Protein AF-A0A0V0SW65-F1 (afdb_monomer_lite)

Structure (mmCIF, N/CA/C/O backbone):
data_AF-A0A0V0SW65-F1
#
_entry.id   AF-A0A0V0SW65-F1
#
loop_
_atom_site.group_PDB
_atom_site.id
_atom_site.type_symbol
_atom_site.label_atom_id
_atom_site.label_alt_id
_atom_site.label_comp_id
_atom_site.label_asym_id
_atom_site.label_entity_id
_atom_site.label_seq_id
_atom_site.pdbx_PDB_ins_code
_atom_site.Cartn_x
_atom_site.Cartn_y
_atom_site.Cartn_z
_atom_site.occupancy
_atom_site.B_iso_or_equiv
_atom_site.auth_seq_id
_atom_site.auth_comp_id
_atom_site.auth_asym_id
_atom_site.auth_atom_id
_atom_site.pdbx_PDB_model_num
ATOM 1 N N . LEU A 1 1 ? -8.926 3.093 -6.527 1.00 88.19 1 LEU A N 1
ATOM 2 C CA . LEU A 1 1 ? -8.152 3.216 -5.268 1.00 88.19 1 LEU A CA 1
ATOM 3 C C . LEU A 1 1 ? -8.949 3.933 -4.182 1.00 88.19 1 LEU A C 1
ATOM 5 O O . LEU A 1 1 ? -9.158 3.337 -3.140 1.00 88.19 1 LEU A O 1
ATOM 9 N N . VAL A 1 2 ? -9.437 5.158 -4.413 1.00 94.00 2 VAL A N 1
ATOM 10 C CA . VAL A 1 2 ? -10.204 5.919 -3.402 1.00 94.00 2 VAL A CA 1
ATOM 11 C C . VAL A 1 2 ? -11.431 5.154 -2.891 1.00 94.00 2 VAL A C 1
ATOM 13 O O . VAL A 1 2 ? -11.574 4.985 -1.685 1.00 94.00 2 VAL A O 1
ATOM 16 N N . ASP A 1 3 ? -12.262 4.601 -3.781 1.00 95.44 3 ASP A N 1
ATOM 17 C CA . ASP A 1 3 ? -13.449 3.821 -3.379 1.00 95.44 3 ASP A CA 1
ATOM 18 C C . ASP A 1 3 ? -13.100 2.579 -2.560 1.00 95.44 3 ASP A C 1
ATOM 20 O O . ASP A 1 3 ? -13.840 2.160 -1.676 1.00 95.44 3 ASP A O 1
ATOM 24 N N . GLU A 1 4 ? -11.944 1.992 -2.841 1.00 93.81 4 GLU A N 1
ATOM 25 C CA . GLU A 1 4 ? -11.453 0.813 -2.149 1.00 93.81 4 GLU A CA 1
ATOM 26 C C . GLU A 1 4 ? -10.907 1.148 -0.761 1.00 93.81 4 GLU A C 1
ATOM 28 O O . GLU A 1 4 ? -11.218 0.440 0.191 1.00 93.81 4 GLU A O 1
ATOM 33 N N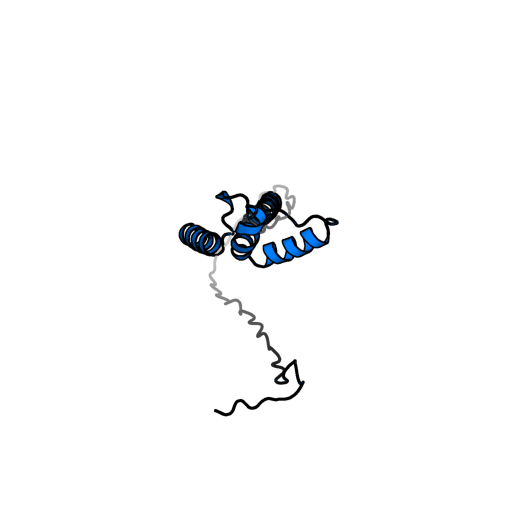 . ILE A 1 5 ? -10.201 2.273 -0.623 1.00 93.25 5 ILE A N 1
ATOM 34 C CA . ILE A 1 5 ? -9.805 2.830 0.676 1.00 93.25 5 ILE A CA 1
ATOM 35 C C . ILE A 1 5 ? -11.050 3.168 1.504 1.00 93.25 5 ILE A C 1
ATOM 37 O O . ILE A 1 5 ? -11.130 2.794 2.670 1.00 93.25 5 ILE A O 1
ATOM 41 N N . ASN A 1 6 ? -12.054 3.810 0.899 1.00 94.62 6 ASN A N 1
ATOM 42 C CA . ASN A 1 6 ? -13.310 4.142 1.573 1.00 94.62 6 ASN A CA 1
ATOM 43 C C . ASN A 1 6 ? -14.080 2.890 2.008 1.00 94.62 6 ASN A C 1
ATOM 45 O O . ASN A 1 6 ? -14.603 2.840 3.122 1.00 94.62 6 ASN A O 1
ATOM 49 N N . ARG A 1 7 ? -14.142 1.863 1.152 1.00 95.81 7 ARG A N 1
ATOM 50 C CA . ARG A 1 7 ? -14.750 0.571 1.490 1.00 95.81 7 ARG A CA 1
ATOM 51 C C . ARG A 1 7 ? -14.009 -0.095 2.648 1.00 95.81 7 ARG A C 1
ATOM 53 O O . ARG A 1 7 ? -14.659 -0.545 3.589 1.00 95.81 7 ARG A O 1
ATOM 60 N N . HIS A 1 8 ? -12.677 -0.119 2.603 1.00 95.62 8 HIS A N 1
ATOM 61 C CA . HIS A 1 8 ? -11.839 -0.676 3.666 1.00 95.62 8 HIS A CA 1
ATOM 62 C C . HIS A 1 8 ? -12.056 0.056 4.989 1.00 95.62 8 HIS A C 1
ATOM 64 O O . HIS A 1 8 ? -12.310 -0.584 6.003 1.00 95.62 8 HIS A O 1
ATOM 70 N N . LEU A 1 9 ? -12.083 1.392 4.970 1.00 94.12 9 LEU A N 1
ATOM 71 C CA . LEU A 1 9 ? -12.338 2.202 6.159 1.00 94.12 9 LEU A CA 1
ATOM 72 C C . LEU A 1 9 ? -13.700 1.881 6.786 1.00 94.12 9 LEU A C 1
ATOM 74 O O . LEU A 1 9 ? -13.770 1.661 7.990 1.00 94.12 9 LEU A O 1
ATOM 78 N N . ARG A 1 10 ? -14.765 1.763 5.980 1.00 96.00 10 ARG A N 1
ATOM 79 C CA . ARG A 1 10 ? -16.093 1.357 6.480 1.00 96.00 10 ARG A CA 1
ATOM 80 C C . ARG A 1 10 ? -16.068 -0.028 7.128 1.00 96.00 10 ARG A C 1
ATOM 82 O O . ARG A 1 10 ? -16.688 -0.210 8.172 1.00 96.00 10 ARG A O 1
ATOM 89 N N . CYS A 1 11 ? -15.342 -0.983 6.543 1.00 95.75 11 CYS A N 1
ATOM 90 C CA . CYS A 1 11 ? -15.185 -2.320 7.120 1.00 95.75 11 CYS A CA 1
ATOM 91 C C . CYS A 1 11 ? -14.442 -2.263 8.461 1.00 95.75 11 CYS A C 1
ATOM 93 O O . CYS A 1 11 ? -14.899 -2.842 9.441 1.00 95.75 11 CYS A O 1
ATOM 95 N N . LEU A 1 12 ? -13.337 -1.518 8.532 1.00 94.75 12 LEU A N 1
ATOM 96 C CA . LEU A 1 12 ? -12.576 -1.327 9.767 1.00 94.75 12 LEU A CA 1
ATOM 97 C C . LEU A 1 12 ? -13.418 -0.662 10.861 1.00 94.75 12 LEU A C 1
ATOM 99 O O . LEU A 1 12 ? -13.387 -1.109 12.004 1.00 94.75 12 LEU A O 1
ATOM 103 N N . THR A 1 13 ? -14.213 0.354 10.517 1.00 94.75 13 THR A N 1
ATOM 104 C CA . THR A 1 13 ? -15.150 0.993 11.449 1.00 94.75 13 THR A CA 1
ATOM 105 C C . THR A 1 13 ? -16.194 0.007 11.969 1.00 94.75 13 THR A C 1
ATOM 107 O O . THR A 1 13 ? -16.431 -0.028 13.172 1.00 94.75 13 THR A O 1
ATOM 110 N N . ALA A 1 14 ? -16.780 -0.825 11.103 1.00 96.44 14 ALA A N 1
ATOM 111 C CA . ALA A 1 14 ? -17.749 -1.844 11.516 1.00 96.44 14 ALA A CA 1
ATOM 112 C C . ALA A 1 14 ? -17.141 -2.893 12.465 1.00 96.44 14 ALA A C 1
ATOM 114 O O . ALA A 1 14 ? -17.840 -3.441 13.311 1.00 96.44 14 ALA A O 1
ATOM 115 N N . LEU A 1 15 ? -15.833 -3.141 12.349 1.00 95.12 15 LEU A N 1
ATOM 116 C CA . LEU A 1 15 ? -15.072 -4.026 13.232 1.00 95.12 15 LEU A CA 1
ATOM 117 C C . LEU A 1 15 ? -14.570 -3.337 14.513 1.00 95.12 15 LEU A C 1
ATOM 119 O O . LEU A 1 15 ? -13.856 -3.969 15.287 1.00 95.12 15 LEU A O 1
ATOM 123 N N . GLY A 1 16 ? -14.872 -2.051 14.720 1.00 93.94 16 GLY A N 1
ATOM 124 C CA . GLY A 1 16 ? -14.350 -1.270 15.846 1.00 93.94 16 GLY A CA 1
ATOM 125 C C . GLY A 1 16 ? -12.855 -0.937 15.748 1.00 93.94 16 GLY A C 1
ATOM 126 O O . GLY A 1 16 ? -12.284 -0.421 16.695 1.00 93.94 16 GLY A O 1
ATOM 127 N N . LYS A 1 17 ? -12.211 -1.188 14.603 1.00 94.88 17 LYS A N 1
ATOM 128 C CA . LYS A 1 17 ? -10.770 -0.982 14.369 1.00 94.88 17 LYS A CA 1
ATOM 129 C C . LYS A 1 17 ? -10.497 0.291 13.578 1.00 94.88 17 LYS A C 1
ATOM 131 O O . LYS A 1 17 ? -9.669 0.305 12.671 1.00 94.88 17 LYS A O 1
ATOM 136 N N . ASN A 1 18 ?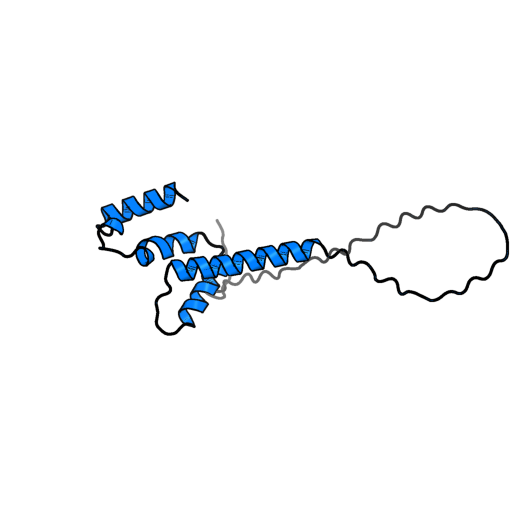 -11.252 1.354 13.826 1.00 91.06 18 ASN A N 1
ATOM 137 C CA . ASN A 1 18 ? -11.082 2.574 13.050 1.00 91.06 18 ASN A CA 1
ATOM 138 C C . ASN A 1 18 ? -9.712 3.206 13.373 1.00 91.06 18 ASN A C 1
ATOM 140 O O . ASN A 1 18 ? -9.463 3.539 14.529 1.00 91.06 18 ASN A O 1
ATOM 144 N N . PRO A 1 19 ? -8.826 3.439 12.388 1.00 90.25 19 PRO A N 1
ATOM 145 C CA . PRO A 1 19 ? -7.547 4.082 12.670 1.00 90.25 19 PRO A CA 1
ATOM 146 C C . PRO A 1 19 ? -7.691 5.519 13.196 1.00 90.25 19 PRO A C 1
ATOM 148 O O . PRO A 1 19 ? -6.793 6.018 13.865 1.00 90.25 19 PRO A O 1
ATOM 151 N N . ALA A 1 20 ? -8.833 6.178 12.965 1.00 88.50 20 ALA A N 1
ATOM 152 C CA . ALA A 1 20 ? -9.132 7.489 13.542 1.00 88.50 20 ALA A CA 1
ATOM 153 C C . ALA A 1 20 ? -9.445 7.447 15.051 1.00 88.50 20 ALA A C 1
ATOM 155 O O . ALA A 1 20 ? -9.382 8.484 15.703 1.00 88.50 20 ALA A O 1
ATOM 156 N N . THR A 1 21 ? -9.790 6.280 15.611 1.00 89.56 21 THR A N 1
ATOM 157 C CA . THR A 1 21 ? -10.095 6.127 17.046 1.00 89.56 21 THR A CA 1
ATOM 158 C C . THR A 1 21 ? -8.892 5.656 17.862 1.00 89.56 21 THR A C 1
ATOM 160 O O . THR A 1 21 ? -9.005 5.525 19.073 1.00 89.56 21 THR A O 1
ATOM 163 N N . GLY A 1 22 ? -7.742 5.407 17.224 1.00 83.06 22 GLY A N 1
ATOM 164 C CA . GLY A 1 22 ? -6.516 4.946 17.888 1.00 83.06 22 GLY A CA 1
ATOM 165 C C . GLY A 1 22 ? -6.464 3.443 18.190 1.00 83.06 22 GLY A C 1
ATOM 166 O O . GLY A 1 22 ? -5.419 2.955 18.600 1.00 83.06 22 GLY A O 1
ATOM 167 N N . GLU A 1 23 ? -7.545 2.702 17.927 1.00 88.25 23 GLU A N 1
ATOM 168 C CA . GLU A 1 23 ? -7.640 1.241 18.124 1.00 88.25 23 GLU A CA 1
ATOM 169 C C . GLU A 1 23 ? -6.729 0.442 17.179 1.00 88.25 23 GLU A C 1
ATOM 171 O O . GLU A 1 23 ? -6.346 -0.690 17.465 1.00 88.25 23 GLU A O 1
ATOM 176 N N . MET A 1 24 ? -6.398 1.014 16.021 1.00 92.06 24 MET A N 1
ATOM 177 C CA . MET A 1 24 ? -5.513 0.405 15.035 1.00 92.06 24 MET A CA 1
ATOM 178 C C . MET A 1 24 ? -4.608 1.468 14.423 1.00 92.06 24 MET A C 1
ATOM 180 O O . MET A 1 24 ? -5.046 2.579 14.125 1.00 92.06 24 MET A O 1
ATOM 184 N N . THR A 1 25 ? -3.342 1.136 14.189 1.00 92.69 25 THR A N 1
ATOM 185 C CA . THR A 1 25 ? -2.419 2.073 13.543 1.00 92.69 25 THR A CA 1
ATOM 186 C C . THR A 1 25 ? -2.705 2.190 12.044 1.00 92.69 25 THR A C 1
ATOM 188 O O . THR A 1 25 ? -3.192 1.257 11.401 1.00 92.69 25 THR A O 1
ATOM 191 N N . ALA A 1 26 ? -2.337 3.323 11.438 1.00 91.25 26 ALA A N 1
ATOM 192 C CA . ALA A 1 26 ? -2.405 3.481 9.983 1.00 91.25 26 ALA A CA 1
ATOM 193 C C . ALA A 1 26 ? -1.576 2.410 9.242 1.00 91.25 26 ALA A C 1
ATOM 195 O O . ALA A 1 26 ? -1.975 1.955 8.171 1.00 91.25 26 ALA A O 1
ATOM 196 N N . ASN A 1 27 ? -0.462 1.968 9.837 1.00 92.12 27 ASN A N 1
ATOM 197 C CA . ASN A 1 27 ? 0.368 0.889 9.305 1.00 92.12 27 ASN A CA 1
ATOM 198 C C . ASN A 1 27 ? -0.425 -0.415 9.204 1.00 92.12 27 ASN A C 1
ATOM 200 O O . ASN A 1 27 ? -0.507 -1.010 8.136 1.00 92.12 27 ASN A O 1
ATOM 204 N N . GLU A 1 28 ? -1.063 -0.839 10.292 1.00 91.62 28 GLU A N 1
ATOM 205 C CA . GLU A 1 28 ? -1.872 -2.062 10.313 1.00 91.62 28 GLU A CA 1
ATOM 206 C C . GLU A 1 28 ? -3.093 -1.963 9.399 1.00 91.62 28 GLU A C 1
ATOM 208 O O . GLU A 1 28 ? -3.458 -2.942 8.750 1.00 91.62 28 GLU A O 1
ATOM 213 N N . ALA A 1 29 ? -3.688 -0.773 9.312 1.00 93.19 29 ALA A N 1
ATOM 214 C CA . ALA A 1 29 ? -4.856 -0.524 8.488 1.00 93.19 29 ALA A CA 1
ATOM 215 C C . ALA A 1 29 ? -4.552 -0.610 6.992 1.00 93.19 29 ALA A C 1
ATOM 217 O O . ALA A 1 29 ? -5.297 -1.244 6.244 1.00 93.19 29 ALA A O 1
ATOM 218 N N . PHE A 1 30 ? -3.492 0.064 6.545 1.00 93.69 30 PHE A N 1
ATOM 219 C CA . PHE A 1 30 ? -3.310 0.375 5.130 1.00 93.69 30 PHE A CA 1
ATOM 220 C C . PHE A 1 30 ? -2.134 -0.340 4.481 1.00 93.69 30 PHE A C 1
ATOM 222 O O . PHE A 1 30 ? -2.173 -0.517 3.266 1.00 93.69 30 PHE A O 1
ATOM 229 N N . LEU A 1 31 ? -1.123 -0.787 5.235 1.00 93.06 31 LEU A N 1
ATOM 230 C CA . LEU A 1 31 ? 0.021 -1.487 4.645 1.00 93.06 31 LEU A CA 1
ATOM 231 C C . LEU A 1 31 ? -0.406 -2.737 3.856 1.00 93.06 31 LEU A C 1
ATOM 233 O O . LEU A 1 31 ? 0.000 -2.833 2.700 1.00 93.06 31 LEU A O 1
ATOM 237 N N . PRO A 1 32 ? -1.263 -3.643 4.376 1.00 90.75 32 PRO A N 1
ATOM 238 C CA . PRO A 1 32 ? -1.678 -4.824 3.614 1.00 90.75 32 PRO A CA 1
ATOM 239 C C . PRO A 1 32 ? -2.465 -4.446 2.352 1.00 90.75 32 PRO A C 1
ATOM 241 O O . PRO A 1 32 ? -2.151 -4.909 1.257 1.00 90.75 32 PRO A O 1
ATOM 244 N N . LEU A 1 33 ? -3.432 -3.530 2.496 1.00 92.56 33 LEU A N 1
ATOM 245 C CA . LEU A 1 33 ? -4.284 -3.069 1.398 1.00 92.56 33 LEU A CA 1
ATOM 246 C C . LEU A 1 33 ? -3.467 -2.435 0.267 1.00 92.56 33 LEU A C 1
ATOM 248 O O . LEU A 1 33 ? -3.735 -2.669 -0.910 1.00 92.56 33 LEU A O 1
ATOM 252 N N . LEU A 1 34 ? -2.497 -1.590 0.623 1.00 92.62 34 LEU A N 1
ATOM 253 C CA . LEU A 1 34 ? -1.668 -0.890 -0.347 1.00 92.62 34 LEU A CA 1
ATOM 254 C C . LEU A 1 34 ? -0.643 -1.828 -0.963 1.00 92.62 34 LEU A C 1
ATOM 256 O O . LEU A 1 34 ? -0.486 -1.787 -2.179 1.00 92.62 34 LEU A O 1
ATOM 260 N N . ALA A 1 35 ? -0.003 -2.694 -0.172 1.00 92.06 35 ALA A N 1
ATOM 261 C CA . ALA A 1 35 ? 0.971 -3.659 -0.670 1.00 92.06 35 ALA A CA 1
ATOM 262 C C . ALA A 1 35 ? 0.391 -4.535 -1.785 1.00 92.06 35 ALA A C 1
ATOM 264 O O . ALA A 1 35 ? 1.049 -4.734 -2.805 1.00 92.06 35 ALA A O 1
ATOM 265 N N . GLU A 1 36 ? -0.866 -4.965 -1.662 1.00 92.56 36 GLU A N 1
ATOM 266 C CA . GLU A 1 36 ? -1.566 -5.737 -2.694 1.00 92.56 36 GLU A CA 1
ATOM 267 C C . GLU A 1 36 ? -1.695 -5.025 -4.049 1.00 92.56 36 GLU A C 1
ATOM 269 O O . GLU A 1 36 ? -1.848 -5.694 -5.070 1.00 92.56 36 GLU A O 1
ATOM 274 N N . LYS A 1 37 ? -1.619 -3.689 -4.089 1.00 92.75 37 LYS A N 1
ATOM 275 C CA . LYS A 1 37 ? -1.718 -2.900 -5.330 1.00 92.75 37 LYS A CA 1
ATOM 276 C C . LYS A 1 37 ? -0.404 -2.778 -6.084 1.00 92.75 37 LYS A C 1
ATOM 278 O O . LYS A 1 37 ? -0.409 -2.320 -7.227 1.00 92.75 37 LYS A O 1
ATOM 283 N N . PHE A 1 38 ? 0.711 -3.161 -5.470 1.00 93.19 38 PHE A N 1
ATOM 284 C CA . PHE A 1 38 ? 2.008 -3.114 -6.127 1.00 93.19 38 PHE A CA 1
ATOM 285 C C . PHE A 1 38 ? 2.271 -4.398 -6.922 1.00 93.19 38 PHE A C 1
ATOM 287 O O . PHE A 1 38 ? 1.806 -5.471 -6.528 1.00 93.19 38 PHE A O 1
ATOM 294 N N . PRO A 1 39 ? 3.049 -4.309 -8.020 1.00 94.25 39 PRO A N 1
ATOM 295 C CA . PRO A 1 39 ? 3.529 -5.480 -8.743 1.00 94.25 39 PRO A CA 1
ATOM 296 C C . PRO A 1 39 ? 4.161 -6.511 -7.808 1.00 94.25 39 PRO A C 1
ATOM 298 O O . PRO A 1 39 ? 4.839 -6.150 -6.838 1.00 94.25 39 PRO A O 1
ATOM 301 N N . GLU A 1 40 ? 3.978 -7.789 -8.130 1.00 95.12 40 GLU A N 1
ATOM 302 C CA . GLU A 1 40 ? 4.439 -8.912 -7.312 1.00 95.12 40 GLU A CA 1
ATOM 303 C C . GLU A 1 40 ? 5.931 -8.812 -6.978 1.00 95.12 40 GLU A C 1
ATOM 305 O O . GLU A 1 40 ? 6.324 -9.028 -5.834 1.00 95.12 40 GLU A O 1
ATOM 310 N N . GLU A 1 41 ? 6.766 -8.363 -7.919 1.00 94.56 41 GLU A N 1
ATOM 311 C CA . GLU A 1 41 ? 8.208 -8.273 -7.675 1.00 94.56 41 GLU A CA 1
ATOM 312 C C . GLU A 1 41 ? 8.565 -7.233 -6.604 1.00 94.56 41 GLU A C 1
ATOM 314 O O . GLU A 1 41 ? 9.597 -7.364 -5.942 1.00 94.56 41 GLU A O 1
ATOM 319 N N . ILE A 1 42 ? 7.751 -6.181 -6.439 1.00 94.44 42 IL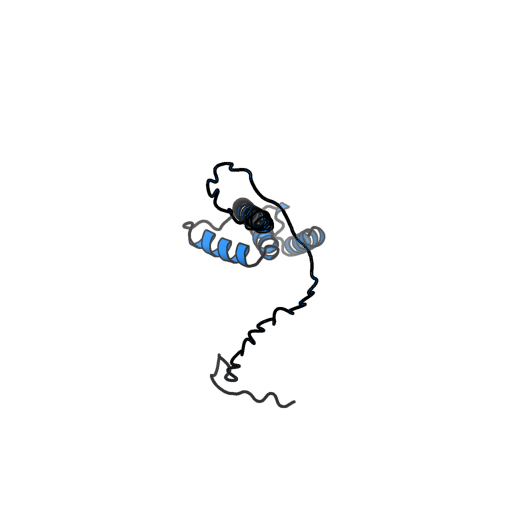E A N 1
ATOM 320 C CA . ILE A 1 42 ? 7.924 -5.195 -5.363 1.00 94.44 42 ILE A CA 1
ATOM 321 C C . ILE A 1 42 ? 7.489 -5.805 -4.033 1.00 94.44 42 ILE A C 1
ATOM 323 O O . ILE A 1 42 ? 8.229 -5.689 -3.061 1.00 94.44 42 ILE A O 1
ATOM 327 N N . ARG A 1 43 ? 6.347 -6.498 -4.002 1.00 94.44 43 ARG A N 1
ATOM 328 C CA . ARG A 1 43 ? 5.842 -7.171 -2.798 1.00 94.44 43 ARG A CA 1
ATOM 329 C C . ARG A 1 43 ? 6.807 -8.234 -2.273 1.00 94.44 43 ARG A C 1
ATOM 331 O O . ARG A 1 43 ? 7.127 -8.220 -1.094 1.00 94.44 43 ARG A O 1
ATOM 338 N N . LEU A 1 44 ? 7.299 -9.117 -3.144 1.00 94.25 44 LEU A N 1
ATOM 339 C CA . LEU A 1 44 ? 8.233 -10.183 -2.760 1.00 94.25 44 LEU A CA 1
ATOM 340 C C . LEU A 1 44 ? 9.538 -9.618 -2.207 1.00 94.25 44 LEU A C 1
ATOM 342 O O . LEU A 1 44 ? 10.069 -10.100 -1.215 1.00 94.25 44 LEU A O 1
ATOM 346 N N . ALA A 1 45 ? 10.059 -8.562 -2.825 1.00 94.31 45 ALA A N 1
ATOM 347 C CA . ALA A 1 45 ? 11.282 -7.957 -2.327 1.00 94.31 45 ALA A CA 1
ATOM 348 C C . ALA A 1 45 ? 11.084 -7.153 -1.048 1.00 94.31 45 ALA A C 1
ATOM 350 O O . ALA A 1 45 ? 12.034 -7.015 -0.289 1.00 94.31 45 ALA A O 1
ATOM 351 N N . TRP A 1 46 ? 9.887 -6.613 -0.827 1.00 94.06 46 TRP A N 1
ATOM 352 C CA . TRP A 1 46 ? 9.539 -6.016 0.451 1.00 94.06 46 TRP A CA 1
ATOM 353 C C . TRP A 1 46 ? 9.513 -7.070 1.559 1.00 94.06 46 TRP A C 1
ATOM 355 O O . TRP A 1 46 ? 10.083 -6.840 2.617 1.00 94.06 46 TRP A O 1
ATOM 365 N N . ASP A 1 47 ? 8.936 -8.245 1.300 1.00 91.81 47 ASP A N 1
ATOM 366 C CA . ASP A 1 47 ? 8.949 -9.360 2.255 1.00 91.81 47 ASP A CA 1
ATOM 367 C C . ASP A 1 47 ? 10.386 -9.777 2.615 1.00 91.81 47 ASP A C 1
ATOM 369 O O . ASP A 1 47 ? 10.750 -9.830 3.788 1.00 91.81 47 ASP A O 1
ATOM 373 N N . VAL A 1 48 ? 11.252 -9.934 1.606 1.00 92.25 48 VAL A N 1
ATOM 374 C CA . VAL A 1 48 ? 12.688 -10.191 1.817 1.00 92.25 48 VAL A CA 1
ATOM 375 C C . VAL A 1 48 ? 13.365 -9.053 2.590 1.00 92.25 48 VAL A C 1
ATOM 377 O O . VAL A 1 48 ? 14.182 -9.316 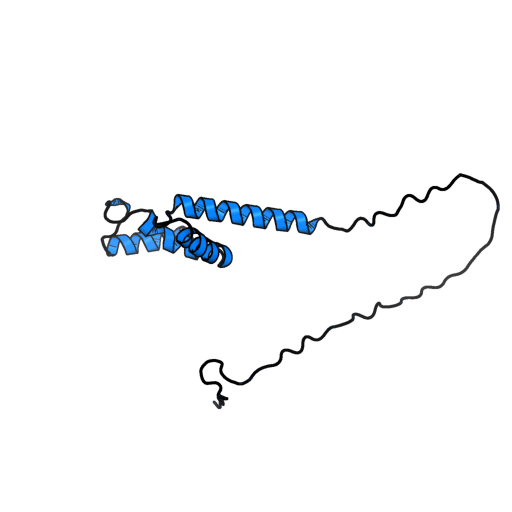3.472 1.00 92.25 48 VAL A O 1
ATOM 380 N N . HIS A 1 49 ? 13.043 -7.792 2.283 1.00 91.25 49 HIS A N 1
ATOM 381 C CA . HIS A 1 49 ? 13.588 -6.620 2.980 1.00 91.25 49 HIS A CA 1
ATOM 382 C C . HIS A 1 49 ? 13.229 -6.647 4.468 1.00 91.25 49 HIS A C 1
ATOM 384 O O . HIS A 1 49 ? 14.123 -6.587 5.305 1.00 91.25 49 HIS A O 1
ATOM 390 N N . VAL A 1 50 ? 11.952 -6.839 4.805 1.00 89.88 50 VAL A N 1
ATOM 391 C CA . VAL A 1 50 ? 11.480 -6.900 6.198 1.00 89.88 50 VAL A CA 1
ATOM 392 C C . VAL A 1 50 ? 12.072 -8.094 6.950 1.00 89.88 50 VAL A C 1
ATOM 394 O O . VAL A 1 50 ? 12.392 -7.973 8.126 1.00 89.88 50 VAL A O 1
ATOM 397 N N . GLN A 1 51 ? 12.277 -9.235 6.286 1.00 87.75 51 GLN A N 1
ATOM 398 C CA . GLN A 1 51 ? 12.957 -10.389 6.890 1.00 87.75 51 GLN A CA 1
ATOM 399 C C . GLN A 1 51 ? 14.454 -10.139 7.139 1.00 87.75 51 GLN A C 1
ATOM 401 O O . GLN A 1 51 ? 15.031 -10.717 8.058 1.00 87.75 51 GLN A O 1
ATOM 406 N N . SER A 1 52 ? 15.086 -9.289 6.325 1.00 85.62 52 SER A N 1
ATOM 407 C CA . SER A 1 52 ? 16.520 -8.982 6.409 1.00 85.62 52 SER A CA 1
ATOM 408 C C . SER A 1 52 ? 16.836 -7.889 7.434 1.00 85.62 52 SER A C 1
ATOM 410 O O . SER A 1 52 ? 17.920 -7.886 8.017 1.00 85.62 52 SER A O 1
ATOM 412 N N . VAL A 1 53 ? 15.910 -6.952 7.659 1.00 82.62 53 VAL A N 1
ATOM 413 C CA . VAL A 1 53 ? 16.053 -5.893 8.664 1.00 82.62 53 VAL A CA 1
ATOM 414 C C . VAL A 1 53 ? 15.567 -6.434 10.011 1.00 82.62 53 VAL A C 1
ATOM 416 O O . VAL A 1 53 ? 14.378 -6.626 10.241 1.00 82.62 53 VAL A O 1
ATOM 419 N N . SER A 1 54 ? 16.508 -6.722 10.909 1.00 61.28 54 SER A N 1
ATOM 420 C CA . SER A 1 54 ? 16.269 -7.378 12.198 1.00 61.28 54 SER A CA 1
ATOM 421 C C . SER A 1 54 ? 15.147 -6.734 13.034 1.00 61.28 54 SER A C 1
ATOM 423 O O . SER A 1 54 ? 15.336 -5.671 13.623 1.00 61.28 54 SER A O 1
ATOM 425 N N . GLY A 1 55 ? 14.019 -7.442 13.156 1.00 62.31 55 GLY A N 1
ATOM 426 C CA . GLY A 1 55 ? 13.076 -7.361 14.281 1.00 62.31 55 GLY A CA 1
ATOM 427 C C . GLY A 1 55 ? 11.933 -6.348 14.183 1.00 62.31 55 GLY A C 1
ATOM 428 O O . GLY A 1 55 ? 10.966 -6.476 14.936 1.00 62.31 55 GLY A O 1
ATOM 429 N N . THR A 1 56 ? 11.987 -5.383 13.265 1.00 68.69 56 THR A N 1
ATOM 430 C CA . THR A 1 56 ? 10.931 -4.368 13.128 1.00 68.69 56 THR A CA 1
ATOM 431 C C . THR A 1 56 ? 9.953 -4.764 12.030 1.00 68.69 56 THR A C 1
ATOM 433 O O . THR A 1 56 ? 10.333 -4.970 10.881 1.00 68.69 56 THR A O 1
ATOM 436 N N . LYS A 1 57 ? 8.663 -4.852 12.376 1.00 75.12 57 LYS A N 1
ATOM 437 C CA . LYS A 1 57 ? 7.584 -4.984 11.391 1.00 75.12 57 LYS A CA 1
ATOM 438 C C . LYS A 1 57 ? 7.630 -3.745 10.496 1.00 75.12 57 LYS A C 1
ATOM 440 O O . LYS A 1 57 ? 7.365 -2.652 10.991 1.00 75.12 57 LYS A O 1
ATOM 445 N N . GLY A 1 58 ? 7.997 -3.921 9.226 1.00 82.06 58 GLY A N 1
ATOM 446 C CA . GLY A 1 58 ? 8.122 -2.811 8.283 1.00 82.06 58 GLY A CA 1
ATOM 447 C C . GLY A 1 58 ? 6.864 -1.942 8.277 1.00 82.06 58 GLY A C 1
ATOM 448 O O . GLY A 1 58 ? 5.741 -2.458 8.334 1.00 82.06 58 GLY A O 1
ATOM 449 N N . ASP A 1 59 ? 7.056 -0.627 8.260 1.00 90.62 59 ASP A N 1
ATOM 450 C CA . ASP A 1 59 ? 5.970 0.342 8.361 1.00 90.62 59 ASP A CA 1
ATOM 451 C C . ASP A 1 59 ? 5.518 0.872 6.992 1.00 90.62 59 ASP A C 1
ATOM 453 O O . ASP A 1 59 ? 6.099 0.580 5.942 1.00 90.62 59 ASP A O 1
ATOM 457 N N . LEU A 1 60 ? 4.403 1.608 6.984 1.00 92.44 60 LEU A N 1
ATOM 458 C CA . LEU A 1 60 ? 3.829 2.128 5.750 1.00 92.44 60 LEU A CA 1
ATOM 459 C C . LEU A 1 60 ? 4.734 3.165 5.056 1.00 92.44 60 LEU A C 1
ATOM 461 O O . LEU A 1 60 ? 4.909 3.045 3.841 1.00 92.44 60 LEU A O 1
ATOM 465 N N . PRO A 1 61 ? 5.315 4.162 5.754 1.00 93.06 61 PRO A N 1
ATOM 466 C CA . PRO A 1 61 ? 6.282 5.075 5.146 1.00 93.06 61 PRO A CA 1
ATOM 467 C C . PRO A 1 61 ? 7.477 4.367 4.495 1.00 93.06 61 PRO A C 1
ATOM 469 O O . PRO A 1 61 ? 7.826 4.681 3.353 1.00 93.06 61 PRO A O 1
ATOM 472 N N . GLU A 1 62 ? 8.077 3.397 5.184 1.00 93.50 62 GLU A N 1
ATOM 473 C CA . GLU A 1 62 ? 9.218 2.631 4.689 1.00 93.50 62 GLU A CA 1
ATOM 474 C C . GLU A 1 62 ? 8.838 1.835 3.438 1.00 93.50 62 GLU A C 1
ATOM 476 O O . GLU A 1 62 ? 9.537 1.915 2.424 1.00 93.50 62 GLU A O 1
ATOM 481 N N . PHE A 1 63 ? 7.687 1.156 3.457 1.00 94.44 63 PHE A N 1
ATOM 482 C CA . PHE A 1 63 ? 7.169 0.437 2.296 1.00 94.44 63 PHE A CA 1
ATOM 483 C C . PHE A 1 63 ? 6.978 1.350 1.077 1.00 94.44 63 PHE A C 1
ATOM 485 O O . PHE A 1 63 ? 7.385 1.004 -0.036 1.00 94.44 63 PHE A O 1
ATOM 492 N N . LEU A 1 64 ? 6.373 2.529 1.262 1.00 94.81 64 LEU A N 1
ATOM 493 C CA . LEU A 1 64 ? 6.124 3.470 0.167 1.00 94.81 64 LEU A CA 1
ATOM 494 C C . LEU A 1 64 ? 7.433 4.003 -0.426 1.00 94.81 64 LEU A C 1
ATOM 496 O O . LEU A 1 64 ? 7.570 4.055 -1.652 1.00 94.81 64 LEU A O 1
ATOM 500 N N . ASN A 1 65 ? 8.409 4.335 0.421 1.00 95.69 65 ASN A N 1
ATOM 501 C CA . ASN A 1 65 ? 9.734 4.753 -0.024 1.00 95.69 65 ASN A CA 1
ATOM 502 C C . ASN A 1 65 ? 10.449 3.623 -0.788 1.00 95.69 65 ASN A C 1
ATOM 504 O O . ASN A 1 65 ? 10.938 3.827 -1.903 1.00 95.69 65 ASN A O 1
ATOM 508 N N . PHE A 1 66 ? 10.433 2.406 -0.238 1.00 95.12 66 PHE A N 1
ATOM 509 C CA . PHE A 1 66 ? 10.988 1.211 -0.874 1.00 95.12 66 PHE A CA 1
ATOM 510 C C . PHE A 1 66 ? 10.388 0.978 -2.270 1.00 95.12 66 PHE A C 1
ATOM 512 O O . PHE A 1 66 ? 11.107 0.813 -3.264 1.00 95.12 66 PHE A O 1
ATOM 519 N N . ALA A 1 67 ? 9.058 1.019 -2.370 1.00 95.69 67 ALA A N 1
ATOM 520 C CA . ALA A 1 67 ? 8.347 0.826 -3.624 1.00 95.69 67 ALA A CA 1
ATOM 521 C C . ALA A 1 67 ? 8.652 1.940 -4.639 1.00 95.69 67 ALA A C 1
ATOM 523 O O . ALA A 1 67 ? 8.850 1.659 -5.826 1.00 95.69 67 ALA A O 1
ATOM 524 N N . GLN A 1 68 ? 8.743 3.196 -4.189 1.00 96.44 68 GLN A N 1
ATOM 525 C CA . GLN A 1 68 ? 9.054 4.342 -5.042 1.00 96.44 68 GLN A CA 1
ATOM 526 C C . GLN A 1 68 ? 10.452 4.242 -5.660 1.00 96.44 68 GLN A C 1
ATOM 528 O O . GLN A 1 68 ? 10.599 4.469 -6.868 1.00 96.44 68 GLN A O 1
ATOM 533 N N . VAL A 1 69 ? 11.468 3.876 -4.871 1.00 96.69 69 VAL A N 1
ATOM 534 C CA . VAL A 1 69 ? 12.848 3.699 -5.354 1.00 96.69 69 VAL A CA 1
ATOM 535 C C . VAL A 1 69 ? 12.891 2.646 -6.461 1.00 96.69 69 VAL A C 1
ATOM 537 O O . VAL A 1 69 ? 13.386 2.907 -7.561 1.00 96.69 69 VAL A O 1
ATOM 540 N N . ARG A 1 70 ? 12.284 1.478 -6.226 1.00 94.81 70 ARG A N 1
ATOM 541 C CA . ARG A 1 70 ? 12.239 0.383 -7.207 1.00 94.81 70 ARG A CA 1
ATOM 542 C C . ARG A 1 70 ? 11.442 0.729 -8.458 1.00 94.81 70 ARG A C 1
ATOM 544 O O . ARG A 1 70 ? 11.880 0.417 -9.566 1.00 94.81 70 ARG A O 1
ATOM 551 N N . ALA A 1 71 ? 10.300 1.396 -8.313 1.00 94.25 71 ALA A N 1
ATOM 552 C CA . ALA A 1 71 ? 9.510 1.846 -9.454 1.00 94.25 71 ALA A CA 1
ATOM 553 C C . ALA A 1 71 ? 10.281 2.869 -10.305 1.00 94.25 71 ALA A C 1
ATOM 555 O O . ALA A 1 71 ? 10.228 2.822 -11.534 1.00 94.25 71 ALA A O 1
ATOM 556 N N . THR A 1 72 ? 11.037 3.766 -9.668 1.00 95.81 72 THR A N 1
ATOM 557 C CA . THR A 1 72 ? 11.871 4.758 -10.361 1.00 95.81 72 THR A CA 1
ATOM 558 C C . THR A 1 72 ? 13.025 4.095 -11.106 1.00 95.81 72 THR A C 1
ATOM 560 O O . THR A 1 72 ? 13.226 4.388 -12.284 1.00 95.81 72 THR A O 1
ATOM 563 N N . ALA A 1 73 ? 13.710 3.136 -10.479 1.00 93.88 73 ALA A N 1
ATOM 564 C CA . ALA A 1 73 ? 14.758 2.354 -11.129 1.00 93.88 73 ALA A CA 1
ATOM 565 C C . ALA A 1 73 ? 14.228 1.591 -12.356 1.00 93.88 73 ALA A C 1
ATOM 567 O O . ALA A 1 73 ? 14.820 1.680 -13.430 1.00 93.88 73 ALA A O 1
ATOM 568 N N . LYS A 1 74 ? 13.070 0.918 -12.240 1.00 91.75 74 LYS A N 1
ATOM 569 C CA . LYS A 1 74 ? 12.418 0.227 -13.372 1.00 91.75 74 LYS A CA 1
ATOM 570 C C . LYS A 1 74 ? 12.088 1.178 -14.530 1.00 91.75 74 LYS A C 1
ATOM 572 O O . LYS A 1 74 ? 12.262 0.821 -15.692 1.00 91.75 74 LYS A O 1
ATOM 577 N N . ARG A 1 75 ? 11.624 2.399 -14.241 1.00 92.75 75 ARG A N 1
ATOM 578 C CA . ARG A 1 75 ? 11.368 3.407 -15.286 1.00 92.75 75 ARG A CA 1
ATOM 579 C C . ARG A 1 75 ? 12.657 3.875 -15.960 1.00 92.75 75 ARG A C 1
ATOM 581 O O . ARG A 1 75 ? 12.681 4.015 -17.180 1.00 92.75 75 ARG A O 1
ATOM 588 N N . ALA A 1 76 ? 13.726 4.081 -15.192 1.00 93.62 76 ALA A N 1
ATOM 589 C CA . ALA A 1 76 ? 15.018 4.500 -15.727 1.00 93.62 76 ALA A CA 1
ATOM 590 C C . ALA A 1 76 ? 15.644 3.433 -16.642 1.00 93.62 76 ALA A C 1
ATOM 592 O O . ALA A 1 76 ? 16.147 3.761 -17.718 1.00 93.62 76 ALA A O 1
ATOM 593 N N . THR A 1 77 ? 15.569 2.151 -16.267 1.00 92.06 77 THR A N 1
ATOM 594 C CA . THR A 1 77 ? 16.072 1.055 -17.111 1.00 92.06 77 THR A CA 1
ATOM 595 C C . THR A 1 77 ? 15.266 0.915 -18.399 1.00 92.06 77 THR A C 1
ATOM 597 O O . THR A 1 77 ? 15.861 0.781 -19.469 1.00 92.06 77 THR A O 1
ATOM 600 N N . ALA A 1 78 ? 13.936 1.030 -18.328 1.00 90.44 78 ALA A N 1
ATOM 601 C CA . ALA A 1 78 ? 13.077 1.040 -19.510 1.00 90.44 78 ALA A CA 1
ATOM 602 C C . ALA A 1 78 ? 13.439 2.197 -20.461 1.00 90.44 78 ALA A C 1
ATOM 604 O O . ALA A 1 78 ? 13.657 1.963 -21.652 1.00 90.44 78 ALA A O 1
ATOM 605 N N . ALA A 1 79 ? 13.609 3.415 -19.935 1.00 88.69 79 ALA A N 1
ATOM 606 C CA . ALA A 1 79 ? 14.001 4.586 -20.722 1.00 88.69 79 ALA A CA 1
ATOM 607 C C . ALA A 1 79 ? 15.391 4.435 -21.370 1.00 88.69 79 ALA A C 1
ATOM 609 O O . ALA A 1 79 ? 15.571 4.780 -22.535 1.00 88.69 79 ALA A O 1
ATOM 610 N N . SER A 1 80 ? 16.364 3.861 -20.653 1.00 85.44 80 SER A N 1
ATOM 611 C CA . SER A 1 80 ? 17.709 3.597 -21.186 1.00 85.44 80 SER A CA 1
ATOM 612 C C . SER A 1 80 ? 17.712 2.512 -22.274 1.00 85.44 80 SER A C 1
ATOM 614 O O . SER A 1 80 ? 18.466 2.592 -23.246 1.00 85.44 80 SER A O 1
ATOM 616 N N . SER A 1 81 ? 16.844 1.504 -22.150 1.00 77.44 81 SER A N 1
ATOM 617 C CA . SER A 1 81 ? 16.759 0.395 -23.107 1.00 77.44 81 SER A CA 1
ATOM 618 C C . SER A 1 81 ? 16.132 0.778 -24.456 1.00 77.44 81 SER A C 1
ATOM 620 O O . SER A 1 81 ? 16.457 0.156 -25.465 1.00 77.44 81 SER A O 1
ATOM 622 N N . GLY A 1 82 ? 15.312 1.836 -24.504 1.00 61.19 82 GLY A N 1
ATOM 623 C CA . GLY A 1 82 ? 14.657 2.318 -25.728 1.00 61.19 82 GLY A CA 1
ATOM 624 C C . GLY A 1 82 ? 15.560 3.098 -26.696 1.00 61.19 82 GLY A C 1
ATOM 625 O O . GLY A 1 82 ? 15.130 3.409 -27.803 1.00 61.19 82 GLY A O 1
ATOM 626 N N . GLY A 1 83 ? 16.801 3.416 -26.303 1.00 56.25 83 GLY A N 1
ATOM 627 C CA . GLY A 1 83 ? 17.715 4.272 -27.074 1.00 56.25 83 GLY A CA 1
ATOM 628 C C . GLY A 1 83 ? 18.907 3.567 -27.724 1.00 56.25 83 GLY A C 1
ATOM 629 O O . GLY A 1 83 ? 19.641 4.195 -28.484 1.00 56.25 83 GLY A O 1
ATOM 630 N N . ARG A 1 84 ? 19.131 2.269 -27.476 1.00 52.34 84 ARG A N 1
ATOM 631 C CA . ARG A 1 84 ? 20.270 1.547 -28.070 1.00 52.34 84 ARG A CA 1
ATOM 632 C C . ARG A 1 84 ? 19.962 1.065 -29.488 1.00 52.34 84 ARG A C 1
ATOM 634 O O . ARG A 1 84 ? 19.980 -0.128 -29.777 1.00 52.34 84 ARG A O 1
ATOM 641 N N . ARG A 1 85 ? 19.777 2.014 -30.413 1.00 44.78 85 ARG A N 1
ATOM 642 C CA . ARG A 1 85 ? 20.260 1.800 -31.781 1.00 44.78 85 ARG A CA 1
ATOM 643 C C . ARG A 1 85 ? 21.771 1.743 -31.625 1.00 44.78 85 ARG A C 1
ATOM 645 O O . ARG A 1 85 ? 22.380 2.767 -31.338 1.00 44.78 85 ARG A O 1
ATOM 652 N N . PHE A 1 86 ? 22.353 0.547 -31.697 1.00 50.84 86 PHE A N 1
ATOM 653 C CA . PHE A 1 86 ? 23.796 0.392 -31.819 1.00 50.84 86 PHE A CA 1
ATOM 654 C C . PHE A 1 86 ? 24.225 1.270 -32.994 1.00 50.84 86 PHE A C 1
ATOM 656 O O . PHE A 1 86 ? 24.031 0.907 -34.154 1.00 50.84 86 PHE A O 1
ATOM 663 N N . VAL A 1 87 ? 24.723 2.471 -32.699 1.00 53.19 87 VAL A N 1
ATOM 664 C CA . VAL A 1 87 ? 25.524 3.218 -33.650 1.00 53.19 87 VAL A CA 1
ATOM 665 C C . VAL A 1 87 ? 26.751 2.347 -33.774 1.00 53.19 87 VAL A C 1
ATOM 667 O O . VAL A 1 87 ? 27.570 2.271 -32.860 1.00 53.19 87 VAL A O 1
ATOM 670 N N . LYS A 1 88 ? 26.768 1.567 -34.852 1.00 46.75 88 LYS A N 1
ATOM 671 C CA . LYS A 1 88 ? 27.953 0.890 -35.337 1.00 46.75 88 LYS A CA 1
ATOM 672 C C . LYS A 1 88 ? 29.047 1.954 -35.310 1.00 46.75 88 LYS A C 1
ATOM 674 O O . LYS A 1 88 ? 28.946 2.947 -36.024 1.00 46.75 88 LYS A O 1
ATOM 679 N N . GLN A 1 89 ? 29.990 1.822 -34.378 1.00 43.91 89 GLN A N 1
ATOM 680 C CA . GLN A 1 89 ? 31.237 2.557 -34.475 1.00 43.91 89 GLN A CA 1
ATOM 681 C C . GLN A 1 89 ? 31.887 2.000 -35.734 1.00 43.91 89 GLN A C 1
ATOM 683 O O . GLN A 1 89 ? 32.438 0.904 -35.715 1.00 43.91 89 GLN A O 1
ATOM 688 N N . ASP A 1 90 ? 31.676 2.676 -36.857 1.00 43.97 90 ASP A N 1
ATOM 689 C CA . ASP A 1 90 ? 32.517 2.466 -38.016 1.00 43.97 90 ASP A CA 1
ATOM 690 C C . ASP A 1 90 ? 33.883 3.062 -37.645 1.00 43.97 90 ASP A C 1
ATOM 692 O O . ASP A 1 90 ? 34.002 4.252 -37.343 1.00 43.97 90 ASP A O 1
ATOM 696 N N . ASP A 1 91 ? 34.884 2.184 -37.568 1.00 47.34 91 ASP A N 1
ATOM 697 C CA . ASP A 1 91 ? 36.298 2.509 -37.397 1.00 47.34 91 ASP A CA 1
ATOM 698 C C . ASP A 1 91 ? 36.706 3.705 -38.278 1.00 47.34 91 ASP A C 1
ATOM 700 O O . ASP A 1 91 ? 36.462 3.674 -39.491 1.00 47.34 91 ASP A O 1
ATOM 704 N N . PRO A 1 92 ? 37.404 4.730 -37.754 1.00 41.44 92 PRO A N 1
ATOM 705 C CA . PRO A 1 92 ? 38.041 5.714 -38.610 1.00 41.44 92 PRO A CA 1
ATOM 706 C C . PRO A 1 92 ? 39.295 5.079 -39.225 1.00 41.44 92 PRO A C 1
ATOM 708 O O . PRO A 1 92 ? 40.407 5.214 -38.715 1.00 41.44 92 PRO A O 1
ATOM 711 N N . LYS A 1 93 ? 39.129 4.369 -40.348 1.00 37.31 93 LYS A N 1
ATOM 712 C CA . LYS A 1 93 ? 40.261 4.070 -41.229 1.00 37.31 93 LYS A CA 1
ATOM 713 C C . LYS A 1 93 ? 40.770 5.383 -41.815 1.00 37.31 93 LYS A C 1
ATOM 715 O O . LYS A 1 93 ? 40.070 6.052 -42.569 1.00 37.31 93 LYS A O 1
ATOM 720 N N . GLN A 1 94 ? 42.001 5.724 -41.451 1.00 42.25 94 GLN A N 1
ATOM 721 C CA . GLN A 1 94 ? 42.797 6.765 -42.087 1.00 42.25 94 GLN A CA 1
ATOM 722 C C . GLN A 1 94 ? 42.823 6.554 -43.607 1.00 42.25 94 GLN A C 1
ATOM 724 O O . GLN A 1 94 ? 43.123 5.450 -44.068 1.00 42.25 94 GLN A O 1
ATOM 729 N N . GLN A 1 95 ? 42.550 7.602 -44.385 1.00 30.98 95 GLN A N 1
ATOM 730 C CA . GLN A 1 95 ? 42.855 7.596 -45.811 1.00 30.98 95 GLN A CA 1
ATOM 731 C C . GLN A 1 95 ? 43.292 8.990 -46.277 1.00 30.98 95 GLN A C 1
ATOM 733 O O . GLN A 1 95 ? 42.538 9.958 -46.215 1.00 30.98 95 GLN A O 1
ATOM 738 N N . GLU A 1 96 ? 44.555 9.045 -46.697 1.00 32.72 96 GLU A N 1
ATOM 739 C CA . GLU A 1 96 ? 45.224 10.133 -47.414 1.00 32.72 96 GLU A CA 1
ATOM 740 C C . GLU A 1 96 ? 44.496 10.484 -48.732 1.00 32.72 96 GLU A C 1
ATOM 742 O O . GLU A 1 96 ? 43.932 9.588 -49.372 1.00 32.72 96 GLU A O 1
ATOM 747 N N . PRO A 1 97 ? 44.527 11.751 -49.190 1.00 34.97 97 PRO A N 1
ATOM 748 C CA . PRO A 1 97 ? 43.891 12.159 -50.435 1.00 34.97 97 PRO A CA 1
ATOM 749 C C . PRO A 1 97 ? 44.838 11.991 -51.635 1.00 34.97 97 PRO A C 1
ATOM 751 O O . PRO A 1 97 ? 45.880 12.634 -51.721 1.00 34.97 97 PRO A O 1
ATOM 754 N N . GLY A 1 98 ? 44.439 11.175 -52.612 1.00 29.47 98 GLY A N 1
ATOM 755 C CA . GLY A 1 98 ? 45.078 11.098 -53.929 1.00 29.47 98 GLY A CA 1
ATOM 756 C C . GLY A 1 98 ? 44.031 11.209 -55.046 1.00 29.47 98 GLY A C 1
ATOM 757 O O . GLY A 1 98 ? 43.058 10.454 -55.009 1.00 29.47 98 GLY A O 1
ATOM 758 N N . PRO A 1 99 ? 44.174 12.119 -56.031 1.00 40.00 99 PRO A N 1
ATOM 759 C CA . PRO A 1 99 ? 43.211 12.265 -57.116 1.00 40.00 99 PRO A CA 1
ATOM 760 C C . PRO A 1 99 ? 43.729 11.617 -58.407 1.00 40.00 99 PRO A C 1
ATOM 762 O O . PRO A 1 99 ? 44.762 12.029 -58.919 1.00 40.00 99 PRO A O 1
ATOM 765 N N . SER A 1 100 ? 42.989 10.672 -58.996 1.00 30.14 100 SER A N 1
ATOM 766 C CA . SER A 1 100 ? 42.992 10.464 -60.457 1.00 30.14 100 SER A CA 1
ATOM 767 C C . SER A 1 100 ? 41.953 9.433 -60.906 1.00 30.14 100 SER A C 1
ATOM 769 O O . SER A 1 100 ? 41.889 8.349 -60.335 1.00 30.14 100 SER A O 1
ATOM 771 N N . GLY A 1 101 ? 41.264 9.722 -62.016 1.00 29.25 101 GLY A N 1
ATOM 772 C CA . GLY A 1 101 ? 41.004 8.699 -63.042 1.00 29.25 101 GLY A CA 1
ATOM 773 C C . GLY A 1 101 ? 39.585 8.133 -63.166 1.00 29.25 101 GLY A C 1
ATOM 774 O O . GLY A 1 101 ? 39.309 7.041 -62.700 1.00 29.25 101 GLY A O 1
ATOM 775 N N . GLN A 1 102 ? 38.716 8.891 -63.839 1.00 32.25 102 GLN A N 1
ATOM 776 C CA . GLN A 1 102 ? 37.843 8.484 -64.957 1.00 32.25 102 GLN A CA 1
ATOM 777 C C . GLN A 1 102 ? 37.257 7.044 -65.076 1.00 32.25 102 GLN A C 1
ATOM 779 O O . GLN A 1 102 ? 37.955 6.077 -65.346 1.00 32.25 102 GLN A O 1
ATOM 784 N N . GLU A 1 103 ? 35.913 7.032 -65.130 1.00 29.22 103 GLU A N 1
ATOM 785 C CA . GLU A 1 103 ? 35.069 6.502 -66.227 1.00 29.22 103 GLU A CA 1
ATOM 786 C C . GLU A 1 103 ? 34.445 5.081 -66.179 1.00 29.22 103 GLU A C 1
ATOM 788 O O . GLU A 1 103 ? 35.067 4.072 -65.879 1.00 29.22 103 GLU A O 1
ATOM 793 N N . HIS A 1 104 ? 33.183 5.067 -66.645 1.00 31.97 104 HIS A N 1
ATOM 794 C CA . HIS A 1 104 ? 32.449 4.012 -67.366 1.00 31.97 104 HIS A CA 1
ATOM 795 C C . HIS A 1 104 ? 31.402 3.116 -66.647 1.00 31.97 104 HIS A C 1
ATOM 797 O O . HIS A 1 104 ? 31.676 2.076 -66.068 1.00 31.97 104 HIS A O 1
ATOM 803 N N . GLN A 1 105 ? 30.143 3.552 -66.813 1.00 33.38 105 GLN A N 1
ATOM 804 C CA . GLN A 1 105 ? 28.929 2.841 -67.268 1.00 33.38 105 GLN A CA 1
ATOM 805 C C . GLN A 1 105 ? 28.457 1.484 -66.682 1.00 33.38 105 GLN A C 1
ATOM 807 O O . GLN A 1 105 ? 29.057 0.438 -66.869 1.00 33.38 105 GLN A O 1
ATOM 812 N N . ARG A 1 106 ? 27.175 1.541 -66.260 1.00 36.88 106 ARG A N 1
ATOM 813 C CA . ARG A 1 106 ? 26.050 0.594 -66.484 1.00 36.88 106 ARG A CA 1
ATOM 814 C C . ARG A 1 106 ? 26.168 -0.842 -65.937 1.00 36.88 106 ARG A C 1
ATOM 816 O O . ARG A 1 106 ? 26.797 -1.692 -66.541 1.00 36.88 106 ARG A O 1
ATOM 823 N N . THR A 1 107 ? 25.281 -1.215 -65.007 1.00 34.03 107 THR A N 1
ATOM 824 C CA . THR A 1 107 ? 24.002 -1.919 -65.291 1.00 34.03 107 THR A CA 1
ATOM 825 C C . THR A 1 107 ? 23.271 -2.335 -64.006 1.00 34.03 107 THR A C 1
ATOM 827 O O . THR A 1 107 ? 23.844 -2.494 -62.936 1.00 34.03 107 THR A O 1
ATOM 830 N N . ARG A 1 108 ? 21.946 -2.450 -64.138 1.00 43.59 108 ARG A N 1
ATOM 831 C CA . ARG A 1 108 ? 20.957 -2.853 -63.133 1.00 43.59 108 ARG A CA 1
ATOM 832 C C . ARG A 1 108 ? 21.157 -4.308 -62.687 1.00 43.59 108 ARG A C 1
ATOM 834 O O . ARG A 1 108 ? 21.166 -5.168 -63.556 1.00 43.59 108 ARG A O 1
ATOM 841 N N . GLN A 1 109 ? 21.028 -4.603 -61.390 1.00 35.84 109 GLN A N 1
ATOM 842 C CA . GLN A 1 109 ? 20.277 -5.795 -60.968 1.00 35.84 109 GLN A CA 1
ATOM 843 C C . GLN A 1 109 ? 19.689 -5.651 -59.559 1.00 35.84 109 GLN A C 1
ATOM 845 O O . GLN A 1 109 ? 20.371 -5.652 -58.541 1.00 35.84 109 GLN A O 1
ATOM 850 N N . ARG A 1 110 ? 18.362 -5.544 -59.532 1.00 45.69 110 ARG A N 1
ATOM 851 C CA . ARG A 1 110 ? 17.501 -5.770 -58.374 1.00 45.69 110 ARG A CA 1
ATOM 852 C C . ARG A 1 110 ? 17.582 -7.254 -58.016 1.00 45.69 110 ARG A C 1
ATOM 854 O O . ARG A 1 110 ? 16.907 -8.053 -58.654 1.00 45.69 110 ARG A O 1
ATOM 861 N N . GLU A 1 111 ? 18.325 -7.613 -56.978 1.00 39.72 111 GLU A N 1
ATOM 862 C CA . GLU A 1 111 ? 18.098 -8.875 -56.271 1.00 39.72 111 GLU A CA 1
ATOM 863 C C . GLU A 1 111 ? 17.414 -8.596 -54.934 1.00 39.72 111 GLU A C 1
ATOM 865 O O . GLU A 1 111 ? 18.016 -8.263 -53.918 1.00 39.72 111 GLU A O 1
ATOM 870 N N . LYS A 1 112 ? 16.089 -8.754 -54.964 1.00 52.53 112 LYS A N 1
ATOM 871 C CA . LYS A 1 112 ? 15.297 -9.070 -53.782 1.00 52.53 112 LYS A CA 1
ATOM 872 C C . LYS A 1 112 ? 15.784 -10.421 -53.260 1.00 52.53 112 LYS A C 1
ATOM 874 O O . LYS A 1 112 ? 15.468 -11.444 -53.861 1.00 52.53 112 LYS A O 1
ATOM 879 N N . ARG A 1 113 ? 16.494 -10.448 -52.137 1.00 46.12 113 ARG A N 1
ATOM 880 C CA . ARG A 1 113 ? 16.643 -11.678 -51.353 1.00 46.12 113 ARG A CA 1
ATOM 881 C C . ARG A 1 113 ? 15.962 -11.470 -50.014 1.00 46.12 113 ARG A C 1
ATOM 883 O O . ARG A 1 113 ? 16.447 -10.753 -49.147 1.00 46.12 113 ARG A O 1
ATOM 890 N N . ALA A 1 114 ? 14.775 -12.064 -49.917 1.00 54.28 114 ALA A N 1
ATOM 891 C CA . ALA A 1 114 ? 14.050 -12.253 -48.678 1.00 54.28 114 ALA A CA 1
ATOM 892 C C . ALA A 1 114 ? 14.979 -12.964 -47.687 1.00 54.28 114 ALA A C 1
ATOM 894 O O . ALA A 1 114 ? 15.398 -14.100 -47.924 1.00 54.28 114 ALA A O 1
ATOM 895 N N . ALA A 1 115 ? 15.335 -12.276 -46.604 1.00 48.12 115 ALA A N 1
ATOM 896 C CA . ALA A 1 115 ? 16.033 -12.902 -45.500 1.00 48.12 115 ALA A CA 1
ATOM 897 C C . ALA A 1 115 ? 15.058 -13.886 -44.849 1.00 48.12 115 ALA A C 1
ATOM 899 O O . ALA A 1 115 ? 14.025 -13.502 -44.301 1.00 48.12 115 ALA A O 1
ATOM 900 N N . ARG A 1 116 ? 15.374 -15.172 -45.009 1.00 57.56 116 ARG A N 1
ATOM 901 C CA . ARG A 1 116 ? 14.682 -16.306 -44.405 1.00 57.56 116 ARG A CA 1
ATOM 902 C C . ARG A 1 116 ? 14.637 -16.081 -42.894 1.00 57.56 116 ARG A C 1
ATOM 904 O O . ARG A 1 116 ? 15.680 -16.084 -42.246 1.00 57.56 116 ARG A O 1
ATOM 911 N N . GLY A 1 117 ? 13.443 -15.855 -42.352 1.00 50.44 117 GLY A N 1
ATOM 912 C CA . GLY A 1 117 ? 13.230 -15.861 -40.912 1.00 50.44 117 GLY A CA 1
ATOM 913 C C . GLY A 1 117 ? 13.532 -17.258 -40.385 1.00 50.44 117 GLY A C 1
ATOM 914 O O . GLY A 1 117 ? 12.870 -18.218 -40.770 1.00 50.44 117 GLY A O 1
ATOM 915 N N . ALA A 1 118 ? 14.559 -17.385 -39.551 1.00 60.66 118 ALA A N 1
ATOM 916 C CA . ALA A 1 118 ? 14.785 -18.598 -38.785 1.00 60.66 118 ALA A CA 1
ATOM 917 C C . ALA A 1 118 ? 13.778 -18.600 -37.630 1.00 60.66 118 ALA A C 1
ATOM 919 O O . ALA A 1 118 ? 13.974 -17.929 -36.619 1.00 60.66 118 ALA A O 1
ATOM 920 N N . THR A 1 119 ? 12.656 -19.290 -37.814 1.00 61.12 119 THR A N 1
ATOM 921 C CA . THR A 1 119 ? 11.680 -19.523 -36.749 1.00 61.12 119 THR A CA 1
ATOM 922 C C . THR A 1 119 ? 12.193 -20.675 -35.895 1.00 61.12 119 THR A C 1
ATOM 924 O O . THR A 1 119 ? 12.128 -21.833 -36.300 1.00 61.12 119 THR A O 1
ATOM 927 N N . THR A 1 120 ? 12.745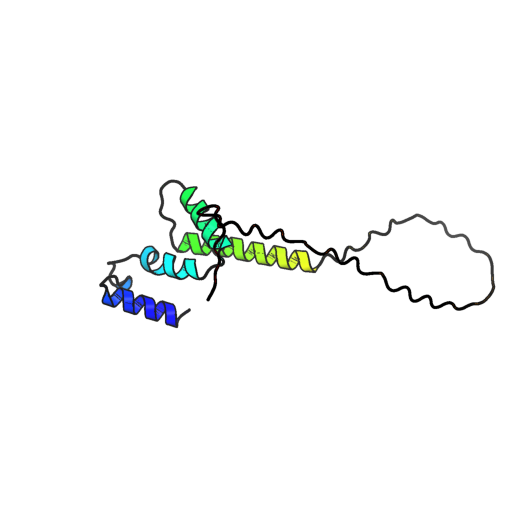 -20.378 -34.724 1.00 63.84 120 THR A N 1
ATOM 928 C CA . THR A 1 120 ? 13.013 -21.406 -33.719 1.00 63.84 120 THR A CA 1
ATOM 929 C C . THR A 1 120 ? 11.695 -21.757 -33.035 1.00 63.84 120 THR A C 1
ATOM 931 O O . THR A 1 120 ? 11.115 -20.957 -32.306 1.00 63.84 120 THR A O 1
ATOM 934 N N . VAL A 1 121 ? 11.183 -22.955 -33.314 1.00 62.28 121 VAL A N 1
ATOM 935 C CA . VAL A 1 121 ? 10.016 -23.507 -32.621 1.00 62.28 121 VAL A CA 1
ATOM 936 C C . VAL A 1 121 ? 10.477 -23.983 -31.246 1.00 62.28 121 VAL A C 1
ATOM 938 O O . VAL A 1 121 ? 11.303 -24.889 -31.142 1.00 62.28 121 VAL A O 1
ATOM 941 N N . LEU A 1 122 ? 9.969 -23.358 -30.184 1.00 51.62 122 LEU A N 1
ATOM 942 C CA . LEU A 1 122 ? 10.145 -23.854 -28.822 1.00 51.62 122 LEU A CA 1
ATOM 943 C C . LEU A 1 122 ? 9.237 -25.073 -28.640 1.00 51.62 122 LEU A C 1
ATOM 945 O O . LEU A 1 122 ? 8.023 -24.938 -28.509 1.00 51.62 122 LEU A O 1
ATOM 949 N N . HIS A 1 123 ? 9.824 -26.267 -28.637 1.00 58.72 123 HIS A N 1
ATOM 950 C CA . HIS A 1 123 ? 9.127 -27.463 -28.182 1.00 58.72 123 HIS A CA 1
ATOM 951 C C . HIS A 1 123 ? 9.069 -27.444 -26.652 1.00 58.72 123 HIS A C 1
ATOM 953 O O . HIS A 1 123 ? 10.074 -27.667 -25.979 1.00 58.72 123 HIS A O 1
ATOM 959 N N . ALA A 1 124 ? 7.889 -27.162 -26.102 1.00 59.91 124 ALA A N 1
ATOM 960 C CA . ALA A 1 124 ? 7.607 -27.393 -24.694 1.00 59.91 124 ALA A CA 1
ATOM 961 C C . ALA A 1 124 ? 7.341 -28.891 -24.491 1.00 59.91 124 ALA A C 1
ATOM 963 O O . ALA A 1 124 ? 6.395 -29.440 -25.056 1.00 59.91 124 ALA A O 1
ATOM 964 N N . ALA A 1 125 ? 8.182 -29.558 -23.702 1.00 62.25 125 ALA A N 1
ATOM 965 C CA . ALA A 1 125 ? 7.881 -30.897 -23.218 1.00 62.25 125 ALA A CA 1
ATOM 966 C C . ALA A 1 125 ? 6.765 -30.783 -22.172 1.00 62.25 125 ALA A C 1
ATOM 968 O O . ALA A 1 125 ? 6.962 -30.226 -21.092 1.00 62.25 125 ALA A O 1
ATOM 969 N N . VAL A 1 126 ? 5.575 -31.271 -22.513 1.00 61.41 126 VAL A N 1
ATOM 970 C CA . VAL A 1 126 ? 4.473 -31.410 -21.563 1.00 61.41 126 VAL A CA 1
ATOM 971 C C . VAL A 1 126 ? 4.738 -32.680 -20.765 1.00 61.41 126 VAL A C 1
ATOM 973 O O . VAL A 1 126 ? 4.485 -33.781 -21.245 1.00 61.41 126 VAL A O 1
ATOM 976 N N . ASN A 1 127 ? 5.269 -32.538 -19.552 1.00 59.38 127 ASN A N 1
ATOM 977 C CA . ASN A 1 127 ? 5.202 -33.622 -18.578 1.00 59.38 127 ASN A CA 1
ATOM 978 C C . ASN A 1 127 ? 3.736 -33.749 -18.142 1.00 59.38 127 ASN A C 1
ATOM 980 O O . ASN A 1 127 ? 3.226 -32.878 -17.441 1.00 59.38 127 ASN A O 1
ATOM 984 N N . SER A 1 128 ? 3.056 -34.812 -18.580 1.00 60.56 128 SER A N 1
ATOM 985 C CA . SER A 1 128 ? 1.651 -35.100 -18.244 1.00 60.56 128 SER A CA 1
ATOM 986 C C . SER A 1 128 ? 1.444 -35.535 -16.791 1.00 60.56 128 SER A C 1
ATOM 988 O O . SER A 1 128 ? 0.312 -35.571 -16.314 1.00 60.56 128 SER A O 1
ATOM 990 N N . SER A 1 129 ? 2.527 -35.834 -16.071 1.00 66.31 129 SER A N 1
ATOM 991 C CA . SER A 1 129 ? 2.466 -36.286 -14.687 1.00 66.31 129 SER A CA 1
ATOM 992 C C . SER A 1 129 ? 2.186 -35.118 -13.740 1.00 66.31 129 SER A C 1
ATOM 994 O O . SER A 1 129 ? 2.946 -34.144 -13.707 1.00 66.31 129 SER A O 1
ATOM 996 N N . CYS A 1 130 ? 1.149 -35.235 -12.914 1.00 66.88 130 CYS A N 1
ATOM 997 C CA . CYS A 1 130 ? 0.830 -34.247 -11.890 1.00 66.88 130 CYS A CA 1
ATOM 998 C C . CYS A 1 130 ? 2.023 -34.070 -10.926 1.00 66.88 130 CYS A C 1
ATOM 1000 O O . CYS A 1 130 ? 2.493 -35.056 -10.356 1.00 66.88 130 CYS A O 1
ATOM 1002 N N . PRO A 1 131 ? 2.519 -32.843 -10.676 1.00 64.69 131 PRO A N 1
ATOM 1003 C CA . PRO A 1 131 ? 3.688 -32.618 -9.820 1.00 64.69 131 PRO A CA 1
ATOM 1004 C C . PRO A 1 131 ? 3.440 -32.980 -8.347 1.00 64.69 131 PRO A C 1
ATOM 1006 O O . PRO A 1 131 ? 4.389 -33.074 -7.573 1.00 64.69 131 PRO A O 1
ATOM 1009 N N . ILE A 1 132 ? 2.177 -33.194 -7.966 1.00 64.94 132 ILE A N 1
ATOM 1010 C CA . ILE A 1 132 ? 1.759 -33.511 -6.598 1.00 64.94 132 ILE A CA 1
ATOM 1011 C C . ILE A 1 132 ? 1.794 -35.023 -6.349 1.00 64.94 132 ILE A C 1
ATOM 1013 O O . ILE A 1 132 ? 2.350 -35.468 -5.351 1.00 64.94 132 ILE A O 1
ATOM 1017 N N . CYS A 1 133 ? 1.224 -35.827 -7.250 1.00 77.00 133 CYS A N 1
ATOM 1018 C CA . CYS A 1 133 ? 1.101 -37.279 -7.058 1.00 77.00 133 CYS A CA 1
ATOM 1019 C C . CYS A 1 133 ? 1.970 -38.111 -8.016 1.00 77.00 133 CYS A C 1
ATOM 1021 O O . CYS A 1 133 ? 2.007 -39.331 -7.894 1.00 77.00 133 CYS A O 1
ATOM 1023 N N . LYS A 1 134 ? 2.656 -37.467 -8.972 1.00 69.50 134 LYS A N 1
ATOM 1024 C CA . LYS A 1 134 ? 3.408 -38.084 -10.082 1.00 69.50 134 LYS A CA 1
ATOM 1025 C C . LYS A 1 134 ? 2.602 -39.053 -10.959 1.00 69.50 134 LYS A C 1
ATOM 1027 O O . LYS A 1 134 ? 3.194 -39.792 -11.738 1.00 69.50 134 LYS A O 1
ATOM 1032 N N . GLY A 1 135 ? 1.275 -39.039 -10.852 1.00 62.78 135 GLY A N 1
ATOM 1033 C CA . GLY A 1 135 ? 0.368 -39.841 -11.669 1.00 62.78 135 GLY A CA 1
ATOM 1034 C C . GLY A 1 135 ? -0.220 -39.051 -12.835 1.00 62.78 135 GLY A C 1
ATOM 1035 O O . GLY A 1 135 ? -0.285 -37.818 -12.793 1.00 62.78 135 GLY A O 1
ATOM 1036 N N . ASP A 1 136 ? -0.668 -39.770 -13.861 1.00 70.06 136 ASP A N 1
ATOM 1037 C CA . ASP A 1 136 ? -1.475 -39.208 -14.941 1.00 70.06 136 ASP A CA 1
ATOM 1038 C C . ASP A 1 136 ? -2.950 -39.158 -14.505 1.00 70.06 136 ASP A C 1
ATOM 1040 O O . ASP A 1 136 ? -3.494 -40.128 -13.967 1.00 70.06 136 ASP A O 1
ATOM 1044 N N . HIS A 1 137 ? -3.611 -38.023 -14.733 1.00 65.94 137 HIS A N 1
ATOM 1045 C CA . HIS A 1 137 ? -5.042 -37.862 -14.477 1.00 65.94 137 HIS A CA 1
ATOM 1046 C C . HIS A 1 137 ? -5.784 -37.718 -15.804 1.00 65.94 137 HIS A C 1
ATOM 1048 O O . HIS A 1 137 ? -5.633 -36.717 -16.503 1.00 65.94 137 HIS A O 1
ATOM 1054 N N . ASN A 1 138 ? -6.614 -38.705 -16.140 1.00 63.97 138 ASN A N 1
ATOM 1055 C CA . ASN A 1 138 ? -7.551 -38.582 -17.251 1.00 63.97 138 ASN A CA 1
ATOM 1056 C C . ASN A 1 138 ? -8.715 -37.684 -16.824 1.00 63.97 138 ASN A C 1
ATOM 1058 O O . ASN A 1 138 ? -9.562 -38.097 -16.034 1.00 63.97 138 ASN A O 1
ATOM 1062 N N . ILE A 1 139 ? -8.767 -36.465 -17.361 1.00 61.34 139 ILE A N 1
ATOM 1063 C CA . ILE A 1 139 ? -9.974 -35.634 -17.320 1.00 61.34 139 ILE A CA 1
ATOM 1064 C C . ILE A 1 139 ? -10.863 -36.107 -18.475 1.00 61.34 139 ILE A C 1
ATOM 1066 O O . ILE A 1 139 ? -10.855 -35.530 -19.559 1.00 61.34 139 ILE A O 1
ATOM 1070 N N . ALA A 1 140 ? -11.570 -37.214 -18.269 1.00 49.38 140 ALA A N 1
ATOM 1071 C CA . ALA A 1 140 ? -12.710 -37.562 -19.107 1.00 49.38 140 ALA A CA 1
ATOM 1072 C C . ALA A 1 140 ? -13.949 -36.885 -18.500 1.00 49.38 140 ALA A C 1
ATOM 1074 O O . ALA A 1 140 ? -14.224 -37.075 -17.314 1.00 49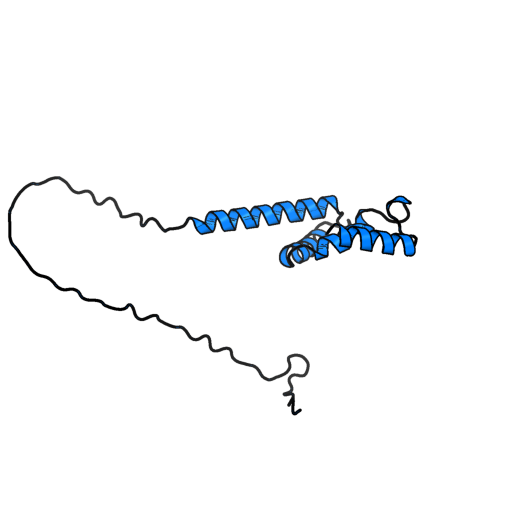.38 140 ALA A O 1
ATOM 1075 N N . SER A 1 141 ? -14.605 -36.031 -19.295 1.00 45.69 141 SER A N 1
ATOM 1076 C CA . SER A 1 141 ? -15.890 -35.386 -18.979 1.00 45.69 141 SER A CA 1
ATOM 1077 C C . SER A 1 141 ? -17.026 -36.385 -18.818 1.00 45.69 141 SER A C 1
ATOM 1079 O O . SER A 1 141 ? -17.009 -37.409 -19.536 1.00 45.69 141 SER A O 1
#

Radius of gyration: 31.21 Å; chains: 1; bounding box: 63×52×86 Å

Organism: NCBI:txid144512

Sequence (141 aa):
LVDEINRHLRCLTALGKNPATGEMTANEAFLPLLAEKFPEEIRLAWDVHVQSVSGTKGDLPEFLNFAQVRATAKRATAASSGGRRFVKQDDPKQQEPGPSGQEHQRTRQREKRAARGATTVLHAAVNSSCPICKGDHNIAS

Foldseek 3Di:
DVVVLVVLQVVCVVVVNHCVVVNHPPFRSPVVVVLVVAPPVLNVVVVVVCVVPPDDDDGDVNSVVSRVVVVVVVVVVVVVVVPPPPPPPPDPDDDDDDDDDDDDDDDDDDDDDDDDPPDDDDDDDDPQQDPVPRDHDDPDD

pLDDT: mean 73.69, std 22.41, range [29.22, 96.69]

Secondary structure (DSSP, 8-state):
-HHHHHHHHHHHHHTT--GGGTSS-HHHHHHHHHHTTS-HHHHHHHHHHHHHSTT----HHHHHHHHHHHHHHHHHHHHHHTT---------------------------------------------S-TTTS-------